Protein AF-W1WZ15-F1 (afdb_monomer_lite)

Organism: NCBI:txid1403943

Radius of gyration: 11.37 Å; chains: 1; bounding box: 29×16×29 Å

pLDDT: mean 96.85, std 3.47, range [77.0, 98.75]

Foldseek 3Di:
DDKDDDDFKIKDWDQDPPDRDIDIDIDGPPDPVVRVVVVVVVVVVVVD

Sequence (48 aa):
GISMTFADWRFNLRSSNTEPVVRLNVESRGDVPLMEARTRTLLTLLNE

Secondary structure (DSSP, 8-state):
-EEEE-SSEEEEEEE-SSSS-EEEEEEESS-HHHHHHHHHHHHHHHT-

Structure (mmCIF, N/CA/C/O backbone):
data_AF-W1WZ15-F1
#
_entry.id   AF-W1WZ15-F1
#
loop_
_atom_site.group_PDB
_atom_site.id
_atom_site.type_symbol
_atom_site.label_atom_id
_atom_site.label_alt_id
_atom_site.label_comp_id
_atom_site.la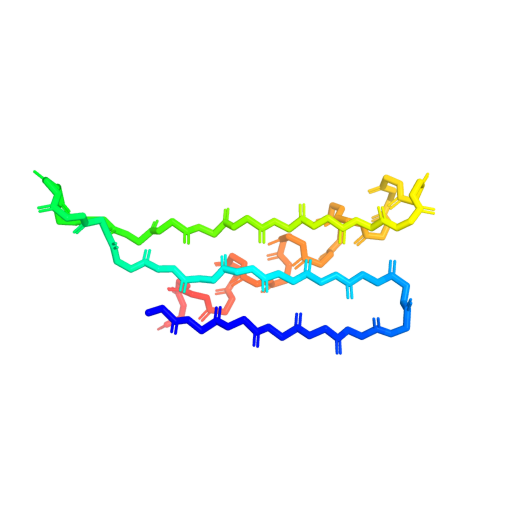bel_asym_id
_atom_site.label_entity_id
_atom_site.label_seq_id
_atom_site.pdbx_PDB_ins_code
_atom_site.Cartn_x
_atom_site.Cartn_y
_atom_site.Cartn_z
_atom_site.occupancy
_atom_site.B_iso_or_equiv
_atom_site.auth_seq_id
_atom_site.auth_comp_id
_atom_site.auth_asym_id
_atom_site.auth_atom_id
_atom_site.pdbx_PDB_model_num
ATOM 1 N N . GLY A 1 1 ? -3.912 -9.483 8.225 1.00 90.12 1 GLY A N 1
ATOM 2 C CA . GLY A 1 1 ? -3.775 -8.611 7.042 1.00 90.12 1 GLY A CA 1
ATOM 3 C C . GLY A 1 1 ? -3.614 -9.463 5.802 1.00 90.12 1 GLY A C 1
ATOM 4 O O . GLY A 1 1 ? -3.555 -10.677 5.931 1.00 90.12 1 GLY A O 1
ATOM 5 N N . ILE A 1 2 ? -3.542 -8.841 4.633 1.00 96.75 2 ILE A N 1
ATOM 6 C CA . ILE A 1 2 ? -3.380 -9.481 3.326 1.00 96.75 2 ILE A CA 1
ATOM 7 C C . ILE A 1 2 ? -2.136 -8.881 2.676 1.00 96.75 2 ILE A C 1
ATOM 9 O O . ILE A 1 2 ? -1.944 -7.666 2.711 1.00 96.75 2 ILE A O 1
ATOM 13 N N . SER A 1 3 ? -1.289 -9.727 2.102 1.00 98.06 3 SER A N 1
ATOM 14 C CA . SER A 1 3 ? -0.126 -9.302 1.326 1.00 98.06 3 SER A CA 1
ATOM 15 C C . SER A 1 3 ? -0.214 -9.919 -0.058 1.00 98.06 3 SER A C 1
ATOM 17 O O . SER A 1 3 ? -0.458 -11.118 -0.174 1.00 98.06 3 SER A O 1
ATOM 19 N N . MET A 1 4 ? 0.008 -9.115 -1.092 1.00 98.19 4 MET A N 1
ATOM 20 C CA . MET A 1 4 ? 0.075 -9.587 -2.474 1.00 98.19 4 MET A CA 1
ATOM 21 C C . MET A 1 4 ? 1.340 -9.046 -3.124 1.00 98.19 4 MET A C 1
ATOM 23 O O . MET A 1 4 ? 1.649 -7.859 -2.999 1.00 98.19 4 MET A O 1
ATOM 27 N N . THR A 1 5 ? 2.052 -9.925 -3.820 1.00 98.44 5 THR A N 1
ATOM 28 C CA . THR A 1 5 ? 3.295 -9.605 -4.522 1.00 98.44 5 THR A CA 1
ATOM 29 C C . THR A 1 5 ? 3.102 -9.856 -6.008 1.00 98.44 5 THR A C 1
ATOM 31 O O . THR A 1 5 ? 2.683 -10.941 -6.406 1.00 98.44 5 THR A O 1
ATOM 34 N N . PHE A 1 6 ? 3.437 -8.856 -6.813 1.00 97.88 6 PHE A N 1
ATOM 35 C CA . PHE A 1 6 ? 3.501 -8.921 -8.268 1.00 97.88 6 PHE A CA 1
ATOM 36 C C . PHE A 1 6 ? 4.964 -8.769 -8.709 1.00 97.88 6 PHE A C 1
ATOM 38 O O . PHE A 1 6 ? 5.853 -8.585 -7.876 1.00 97.88 6 PHE A O 1
ATOM 45 N N . ALA A 1 7 ? 5.227 -8.854 -10.014 1.00 97.75 7 ALA A N 1
ATOM 46 C CA . ALA A 1 7 ? 6.588 -8.768 -10.548 1.00 97.75 7 ALA A CA 1
ATOM 47 C C . ALA A 1 7 ? 7.314 -7.475 -10.109 1.00 97.75 7 ALA A C 1
ATOM 49 O O . ALA A 1 7 ? 8.405 -7.529 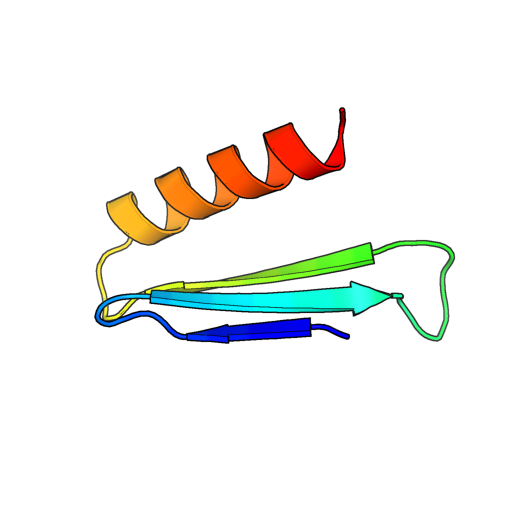-9.530 1.00 97.75 7 ALA A O 1
ATOM 50 N N . ASP A 1 8 ? 6.653 -6.330 -10.302 1.00 98.19 8 ASP A N 1
ATOM 51 C CA . ASP A 1 8 ? 7.280 -5.006 -10.169 1.00 98.19 8 ASP A CA 1
ATOM 52 C C . ASP A 1 8 ? 6.862 -4.235 -8.913 1.00 98.19 8 ASP A C 1
ATOM 54 O O . ASP A 1 8 ? 7.451 -3.204 -8.579 1.00 98.19 8 ASP A O 1
ATOM 58 N N . TRP A 1 9 ? 5.844 -4.723 -8.202 1.00 98.62 9 TRP A N 1
ATOM 59 C CA . TRP A 1 9 ? 5.278 -4.044 -7.042 1.00 98.62 9 TRP A CA 1
ATOM 60 C C . TRP A 1 9 ? 4.600 -5.021 -6.082 1.00 98.62 9 TRP A C 1
ATOM 62 O O . TRP A 1 9 ? 4.259 -6.152 -6.438 1.00 98.62 9 TRP A O 1
ATOM 72 N N . ARG A 1 10 ? 4.385 -4.583 -4.846 1.00 98.75 10 ARG A N 1
ATOM 73 C CA . ARG A 1 10 ? 3.611 -5.325 -3.849 1.00 98.75 10 ARG A CA 1
ATOM 74 C C . ARG A 1 10 ? 2.827 -4.376 -2.962 1.00 98.75 10 ARG A C 1
ATOM 76 O O . ARG A 1 10 ? 3.132 -3.185 -2.880 1.00 98.75 10 ARG A O 1
ATOM 83 N N . PHE A 1 11 ? 1.848 -4.922 -2.255 1.00 98.69 11 PHE A N 1
ATOM 84 C CA . PHE A 1 11 ? 1.170 -4.189 -1.197 1.00 98.69 11 PHE A CA 1
ATOM 85 C C . PHE A 1 11 ? 0.868 -5.070 0.014 1.00 98.69 11 PHE A C 1
ATOM 87 O O . PHE A 1 11 ? 0.843 -6.303 -0.058 1.00 98.69 11 PHE A O 1
ATOM 94 N N . ASN A 1 12 ? 0.623 -4.410 1.142 1.00 98.56 12 ASN A N 1
ATOM 95 C CA . ASN A 1 12 ? 0.115 -5.013 2.363 1.00 98.56 12 ASN A CA 1
ATOM 96 C C . ASN A 1 12 ? -1.075 -4.203 2.886 1.00 98.56 12 ASN A C 1
ATOM 98 O O . ASN A 1 12 ? -0.971 -2.988 3.046 1.00 98.56 12 ASN A O 1
ATOM 102 N N . LEU A 1 13 ? -2.172 -4.890 3.195 1.00 97.88 13 LEU A N 1
ATOM 103 C CA . LEU A 1 13 ? -3.368 -4.330 3.816 1.00 97.88 13 LEU A CA 1
ATOM 104 C C . LEU A 1 13 ? -3.570 -4.959 5.197 1.00 97.88 13 LEU A C 1
ATOM 106 O O . LEU A 1 13 ? -3.577 -6.185 5.342 1.00 97.88 13 LEU A O 1
ATOM 110 N N . ARG A 1 14 ? -3.748 -4.152 6.239 1.00 97.44 14 ARG A N 1
ATOM 111 C CA . ARG A 1 14 ? -3.987 -4.658 7.599 1.00 97.44 14 ARG A CA 1
ATOM 112 C C . ARG A 1 14 ? -4.917 -3.747 8.383 1.00 97.44 14 ARG A C 1
ATOM 114 O O . ARG A 1 14 ? -4.780 -2.533 8.307 1.00 97.44 14 ARG A O 1
ATOM 121 N N . SER A 1 15 ? -5.793 -4.323 9.197 1.00 97.25 15 SER A N 1
ATOM 122 C CA . SER A 1 15 ? -6.473 -3.561 10.245 1.00 97.25 15 SER A CA 1
ATOM 123 C C . SER A 1 15 ? -5.453 -3.068 11.271 1.00 97.25 15 SER A C 1
ATOM 125 O O . SER A 1 15 ? -4.440 -3.725 11.530 1.00 97.25 15 SER A O 1
ATOM 127 N N 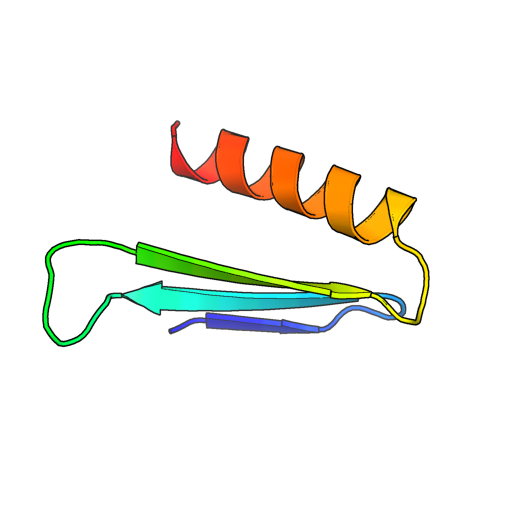. SER A 1 16 ? -5.686 -1.885 11.823 1.00 95.94 16 SER A N 1
ATOM 128 C CA . SER A 1 16 ? -4.924 -1.381 12.956 1.00 95.94 16 SER A CA 1
ATOM 129 C C . SER A 1 16 ? -5.278 -2.152 14.226 1.00 95.94 16 SER A C 1
ATOM 131 O O . SER A 1 16 ? -6.434 -2.489 14.451 1.00 95.94 16 SER A O 1
ATOM 133 N N . ASN A 1 17 ? -4.272 -2.424 15.061 1.00 95.31 17 ASN A N 1
ATOM 134 C CA . ASN A 1 17 ? -4.469 -3.118 16.337 1.00 95.31 17 ASN A CA 1
ATOM 135 C C . ASN A 1 17 ? -4.961 -2.182 17.454 1.00 95.31 17 ASN A C 1
ATOM 137 O O . ASN A 1 17 ? -5.448 -2.658 18.470 1.00 95.31 17 ASN A O 1
ATOM 141 N N . THR A 1 18 ? -4.785 -0.868 17.292 1.00 96.56 18 THR A N 1
ATOM 142 C CA . THR A 1 18 ? -5.013 0.137 18.347 1.00 96.56 18 THR A CA 1
ATOM 143 C C . THR A 1 18 ? -6.074 1.169 17.986 1.00 96.56 18 THR A C 1
ATOM 145 O O . THR A 1 18 ? -6.502 1.929 18.843 1.00 96.56 18 THR A O 1
ATOM 148 N N . GLU A 1 19 ? -6.494 1.220 16.724 1.00 96.62 19 GLU A N 1
ATOM 149 C CA . GLU A 1 19 ? -7.407 2.237 16.196 1.00 96.62 19 GLU A CA 1
ATOM 150 C C . GLU A 1 19 ? -8.376 1.575 15.206 1.00 96.62 19 GLU A C 1
ATOM 152 O O . GLU A 1 19 ? -7.984 0.608 14.551 1.00 96.62 19 GLU A O 1
ATOM 157 N N . PRO A 1 20 ? -9.609 2.080 15.035 1.00 95.56 20 PRO A N 1
ATOM 158 C CA . PRO A 1 20 ? -10.587 1.523 14.100 1.00 95.56 20 PRO A CA 1
ATOM 159 C C . PRO A 1 20 ? -10.310 1.969 12.650 1.00 95.56 20 PRO A C 1
ATOM 161 O O . PRO A 1 20 ? -11.156 2.570 11.996 1.00 95.56 20 PRO A O 1
ATOM 164 N N . VAL A 1 21 ? -9.102 1.704 12.148 1.00 95.12 21 VAL A N 1
ATOM 165 C CA . VAL A 1 21 ? -8.660 2.084 10.794 1.00 95.12 21 VAL A CA 1
ATOM 166 C C . VAL A 1 21 ? -7.979 0.922 10.079 1.00 95.12 21 VAL A C 1
ATOM 168 O O . VAL A 1 21 ? -7.443 0.006 10.709 1.00 95.12 21 VAL A O 1
ATOM 171 N N . VAL A 1 22 ? -7.940 0.980 8.749 1.00 95.31 22 VAL A N 1
ATOM 172 C CA . VAL A 1 22 ? -7.168 0.058 7.907 1.00 95.31 22 VAL A CA 1
ATOM 173 C C . VAL A 1 22 ? -5.914 0.771 7.399 1.00 95.31 22 VAL A C 1
ATOM 175 O O . VAL A 1 22 ? -5.941 1.954 7.076 1.00 95.31 22 VAL A O 1
ATOM 178 N N . ARG A 1 23 ? -4.789 0.054 7.347 1.00 97.00 23 ARG A N 1
ATOM 179 C CA . ARG A 1 23 ? -3.501 0.539 6.845 1.00 97.00 23 ARG A CA 1
ATOM 180 C C . ARG A 1 23 ? -3.151 -0.166 5.543 1.00 97.00 23 ARG A C 1
ATOM 182 O O . ARG A 1 23 ? -3.104 -1.398 5.512 1.00 97.00 23 ARG A O 1
ATOM 189 N N . LEU A 1 24 ? -2.852 0.624 4.519 1.00 97.94 24 LEU A N 1
ATOM 190 C CA . LEU A 1 24 ? -2.356 0.181 3.221 1.00 97.94 24 LEU A CA 1
ATOM 191 C C . LEU A 1 24 ? -0.897 0.629 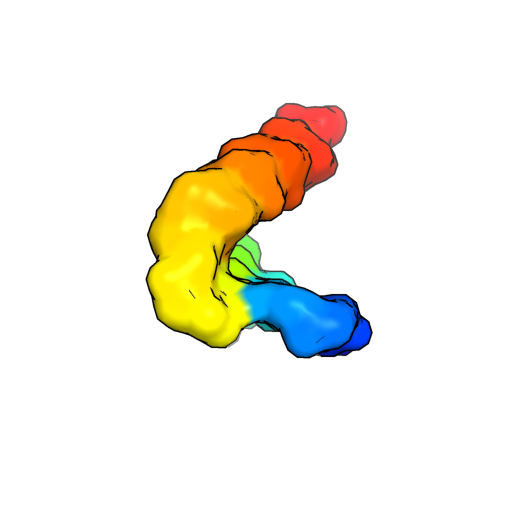3.063 1.00 97.94 24 LEU A C 1
ATOM 193 O O . LEU A 1 24 ? -0.603 1.813 3.188 1.00 97.94 24 LEU A O 1
ATOM 197 N N . ASN A 1 25 ? 0.003 -0.310 2.776 1.00 98.44 25 ASN A N 1
ATOM 198 C CA . ASN A 1 25 ? 1.376 -0.031 2.351 1.00 98.44 25 ASN A CA 1
ATOM 199 C C . ASN A 1 25 ? 1.550 -0.521 0.915 1.00 98.44 25 ASN A C 1
ATOM 201 O O . ASN A 1 25 ? 1.195 -1.665 0.632 1.00 98.44 25 ASN A O 1
ATOM 205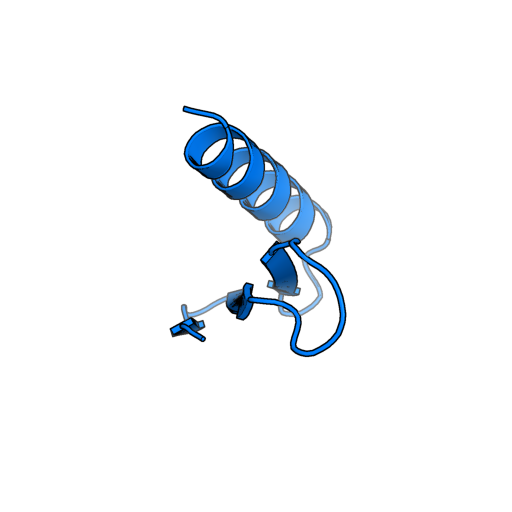 N N . VAL A 1 26 ? 2.123 0.302 0.040 1.00 98.56 26 VAL A N 1
ATOM 206 C CA . VAL A 1 26 ? 2.392 -0.031 -1.366 1.00 98.56 26 VAL A CA 1
ATOM 207 C C . VAL A 1 26 ? 3.846 0.305 -1.675 1.00 98.56 26 VAL A C 1
ATOM 209 O O . VAL A 1 26 ? 4.335 1.355 -1.268 1.00 98.56 26 VAL A O 1
ATOM 212 N N . GLU A 1 27 ? 4.537 -0.575 -2.392 1.00 98.56 27 GLU A N 1
ATOM 213 C CA . GLU A 1 27 ? 5.906 -0.335 -2.850 1.00 98.56 27 GLU A CA 1
ATOM 214 C C . GLU A 1 27 ? 6.137 -0.911 -4.248 1.00 98.56 27 GLU A C 1
ATOM 216 O O . GLU A 1 27 ? 5.501 -1.889 -4.648 1.00 98.56 27 GLU A O 1
ATOM 221 N N . SER A 1 28 ? 7.074 -0.311 -4.977 1.00 98.69 28 SER A N 1
ATOM 222 C CA . SER A 1 28 ? 7.540 -0.753 -6.291 1.00 98.69 28 SER A CA 1
ATOM 223 C C . SER A 1 28 ? 9.061 -0.898 -6.302 1.00 98.69 28 SER A C 1
ATOM 225 O O . SER A 1 28 ? 9.766 -0.413 -5.411 1.00 98.69 28 SER A O 1
ATOM 227 N N . ARG A 1 29 ? 9.594 -1.545 -7.338 1.00 98.06 29 ARG A N 1
ATOM 228 C CA . ARG A 1 29 ? 11.042 -1.663 -7.570 1.00 98.06 29 ARG A CA 1
ATOM 229 C C . ARG A 1 29 ? 11.627 -0.379 -8.172 1.00 98.06 29 ARG A C 1
ATOM 231 O O . ARG A 1 29 ? 12.063 -0.369 -9.315 1.00 98.06 29 ARG A O 1
ATOM 238 N N . GLY A 1 30 ? 11.617 0.710 -7.404 1.00 98.06 30 GLY A N 1
ATOM 239 C CA . GLY A 1 30 ? 12.154 2.012 -7.829 1.00 98.06 30 GLY A CA 1
ATOM 240 C C . GLY A 1 30 ? 11.274 2.788 -8.821 1.00 98.06 30 GLY A C 1
ATOM 241 O O . GLY A 1 30 ? 11.665 3.866 -9.256 1.00 98.06 30 GLY A O 1
ATOM 242 N N . ASP A 1 31 ? 10.086 2.278 -9.154 1.00 98.50 31 ASP A N 1
ATOM 243 C CA . ASP A 1 31 ? 9.136 2.914 -10.073 1.00 98.50 31 ASP A CA 1
ATOM 244 C C . ASP A 1 31 ? 8.075 3.707 -9.292 1.00 98.50 31 ASP A C 1
ATOM 246 O O . ASP A 1 31 ? 7.025 3.184 -8.897 1.00 98.50 31 ASP A O 1
ATOM 250 N N . VAL A 1 32 ? 8.381 4.972 -8.997 1.00 98.44 32 VAL A N 1
ATOM 251 C CA . VAL A 1 32 ? 7.489 5.860 -8.234 1.00 98.44 32 VAL A CA 1
ATOM 252 C C . VAL A 1 32 ? 6.141 6.073 -8.946 1.00 98.44 32 VAL A C 1
ATOM 254 O O . VAL A 1 32 ? 5.116 5.885 -8.283 1.00 98.44 32 VAL A O 1
ATOM 257 N N . PRO A 1 33 ? 6.086 6.373 -10.264 1.00 98.62 33 PRO A N 1
ATOM 258 C CA . PRO A 1 33 ? 4.812 6.496 -10.977 1.00 98.62 33 PRO A CA 1
ATOM 259 C C . PRO A 1 33 ? 3.913 5.258 -10.862 1.00 98.62 33 PRO A C 1
ATOM 261 O O . PRO A 1 33 ? 2.710 5.396 -10.616 1.00 98.62 33 PRO A O 1
ATOM 264 N N . LEU A 1 34 ? 4.473 4.048 -10.981 1.00 98.62 34 LEU A N 1
ATOM 265 C CA . LEU A 1 34 ? 3.719 2.803 -10.809 1.00 98.62 34 LEU A CA 1
ATOM 266 C C . LEU A 1 34 ? 3.153 2.677 -9.392 1.00 98.62 34 LEU A C 1
ATOM 268 O O . LEU A 1 34 ? 1.974 2.350 -9.226 1.00 98.62 34 LEU A O 1
ATOM 272 N N . MET A 1 35 ? 3.976 2.935 -8.373 1.00 98.56 35 MET A N 1
ATOM 273 C CA . MET A 1 35 ? 3.558 2.864 -6.970 1.00 98.56 35 MET A CA 1
ATOM 274 C C . MET A 1 35 ? 2.399 3.827 -6.694 1.00 98.56 35 MET A C 1
ATOM 276 O O . MET A 1 35 ? 1.391 3.421 -6.107 1.00 98.56 35 MET A O 1
ATOM 280 N N . GLU A 1 36 ? 2.484 5.068 -7.174 1.00 98.62 36 GLU A N 1
ATOM 281 C CA . GLU A 1 36 ? 1.418 6.056 -7.000 1.00 98.62 36 GLU A CA 1
ATOM 282 C C . GLU A 1 36 ? 0.127 5.649 -7.715 1.00 98.62 36 GLU A C 1
ATOM 284 O O . GLU A 1 36 ? -0.955 5.725 -7.126 1.00 98.62 36 GLU A O 1
ATOM 289 N N . ALA A 1 37 ? 0.219 5.184 -8.964 1.00 98.56 37 ALA A N 1
ATOM 290 C CA . ALA A 1 37 ? -0.944 4.755 -9.738 1.00 98.56 37 ALA A CA 1
ATOM 291 C C . ALA A 1 37 ? -1.674 3.582 -9.061 1.00 98.56 37 ALA A C 1
ATOM 293 O O . ALA A 1 37 ? -2.906 3.586 -8.939 1.00 98.56 37 ALA A O 1
ATOM 294 N N . ARG A 1 38 ? -0.922 2.592 -8.562 1.00 98.44 38 ARG A N 1
ATOM 295 C CA . ARG A 1 38 ? -1.482 1.453 -7.820 1.00 98.44 38 ARG A CA 1
ATOM 296 C C . ARG A 1 38 ? -2.055 1.869 -6.473 1.00 98.44 38 ARG A C 1
ATOM 298 O O . ARG A 1 38 ? -3.133 1.397 -6.123 1.00 98.44 38 ARG A O 1
ATOM 305 N N . THR A 1 39 ? -1.406 2.793 -5.768 1.00 98.31 39 THR A N 1
ATOM 306 C CA . THR A 1 39 ? -1.928 3.356 -4.515 1.00 98.31 39 THR A CA 1
ATOM 307 C C . THR A 1 39 ? -3.284 4.018 -4.732 1.00 98.31 39 THR A C 1
ATOM 309 O O . THR A 1 39 ? -4.234 3.684 -4.029 1.00 98.31 39 THR A O 1
ATOM 312 N N . ARG A 1 40 ? -3.416 4.887 -5.746 1.00 98.31 40 ARG A N 1
ATOM 313 C CA . ARG A 1 40 ? -4.696 5.542 -6.079 1.00 98.31 40 ARG A CA 1
ATOM 314 C C . ARG A 1 40 ? -5.779 4.516 -6.406 1.00 98.31 40 ARG A C 1
ATOM 316 O O . ARG A 1 40 ? -6.864 4.593 -5.849 1.00 98.31 40 ARG A O 1
ATOM 323 N N . THR A 1 41 ? -5.451 3.523 -7.235 1.00 97.94 41 THR A N 1
ATOM 324 C CA . THR A 1 41 ? -6.386 2.448 -7.612 1.00 97.94 41 THR A CA 1
ATOM 325 C C . THR A 1 41 ? -6.911 1.696 -6.386 1.00 97.94 41 THR A C 1
ATOM 327 O O . THR A 1 41 ? -8.116 1.521 -6.236 1.00 97.94 41 THR A O 1
ATOM 330 N N . LEU A 1 42 ? -6.017 1.266 -5.488 1.00 97.25 42 LEU A N 1
ATOM 331 C CA . LEU A 1 42 ? -6.399 0.520 -4.287 1.00 97.25 42 LEU A CA 1
ATOM 332 C C . LEU A 1 42 ? -7.210 1.375 -3.309 1.00 97.25 42 LEU A C 1
ATOM 334 O O . LEU A 1 42 ? -8.156 0.873 -2.714 1.00 97.25 42 LEU A O 1
ATOM 338 N N . LEU A 1 43 ? -6.869 2.656 -3.151 1.00 96.81 43 LEU A N 1
ATOM 339 C CA . LEU A 1 43 ? -7.641 3.571 -2.309 1.00 96.81 43 LEU A CA 1
ATOM 340 C C . LEU A 1 43 ? -9.046 3.821 -2.861 1.00 96.81 43 LEU A C 1
ATOM 342 O O . 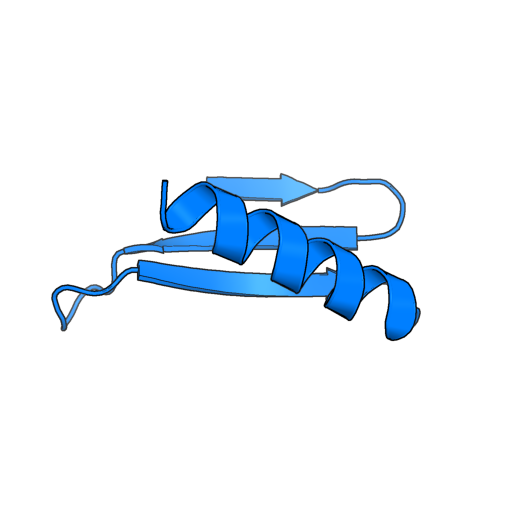LEU A 1 43 ? -9.977 3.916 -2.070 1.00 96.81 43 LEU A O 1
ATOM 346 N N . THR A 1 44 ? -9.218 3.910 -4.183 1.00 97.38 44 THR A N 1
ATOM 347 C CA . THR A 1 44 ? -10.554 4.001 -4.791 1.00 97.38 44 THR A CA 1
ATOM 348 C C . THR A 1 44 ? -11.383 2.767 -4.449 1.00 97.38 44 THR A C 1
ATOM 350 O O . THR A 1 44 ? -12.462 2.921 -3.896 1.00 97.38 44 THR A O 1
ATOM 353 N N . LEU A 1 45 ? -10.838 1.564 -4.660 1.00 95.69 45 LEU A N 1
ATOM 354 C CA . LEU A 1 45 ? -11.532 0.300 -4.375 1.00 95.69 45 LEU A CA 1
ATOM 355 C C . LEU A 1 45 ? -11.893 0.108 -2.894 1.00 95.69 45 LEU A C 1
ATOM 357 O O . LEU A 1 45 ? -12.858 -0.573 -2.581 1.00 95.69 45 LEU A O 1
ATOM 361 N N . LEU A 1 46 ? -11.105 0.664 -1.970 1.00 93.44 46 LEU A N 1
ATOM 362 C CA . LEU A 1 46 ? -11.382 0.571 -0.531 1.00 93.44 46 LEU A CA 1
ATOM 363 C C . LEU A 1 46 ? -12.491 1.523 -0.058 1.00 93.44 46 LEU A C 1
ATOM 365 O O . LEU A 1 46 ? -12.969 1.357 1.061 1.00 93.44 46 LEU A O 1
ATOM 369 N N . ASN A 1 47 ? -12.841 2.526 -0.865 1.00 89.94 47 ASN A N 1
ATOM 370 C CA . ASN A 1 47 ? -13.870 3.520 -0.556 1.00 89.94 47 ASN A CA 1
ATOM 371 C C . ASN A 1 47 ? -15.182 3.285 -1.330 1.00 89.94 47 ASN A C 1
ATOM 373 O O . ASN A 1 47 ? -16.075 4.129 -1.254 1.00 89.94 47 ASN A O 1
ATOM 377 N N . GLU A 1 48 ? -15.275 2.188 -2.087 1.00 77.00 48 GLU A N 1
ATOM 378 C CA . GLU A 1 48 ? -16.526 1.672 -2.666 1.00 77.00 48 GLU A CA 1
ATOM 379 C C . GLU A 1 48 ? -17.332 0.898 -1.613 1.00 77.00 48 GLU A C 1
ATOM 381 O O . GLU A 1 48 ? -18.572 1.078 -1.588 1.00 77.00 48 GLU A O 1
#

InterPro domains:
  IPR005843 Alpha-D-phosphohexomutase, C-terminal [PF00408] (9-32)
  IPR036900 Alpha-D-phosphohexomutase, C-terminal domain superfamily [SSF55957] (1-48)